Protein AF-A0A523KCL7-F1 (afdb_monomer)

Mean predicted aligned error: 5.15 Å

Secondary structure (DSSP, 8-state):
-HHHHHHHHHHHTT--HHHHHHHHHHHHHHHHHHHHHHHHHHHHH-

Sequence (46 aa):
FAGAVIPMGLNRYGIDPAIAGGVLLTTVTDVVGFMTFLGLAALFLV

pLDDT: mean 87.09, std 7.3, range [65.06, 95.94]

Structure (mmCIF, N/CA/C/O backbone):
data_AF-A0A523KCL7-F1
#
_entry.id   AF-A0A523KCL7-F1
#
loop_
_atom_site.group_PDB
_atom_site.id
_atom_site.type_symbol
_atom_site.label_atom_id
_atom_site.label_alt_id
_atom_site.label_comp_id
_atom_site.label_asym_id
_ato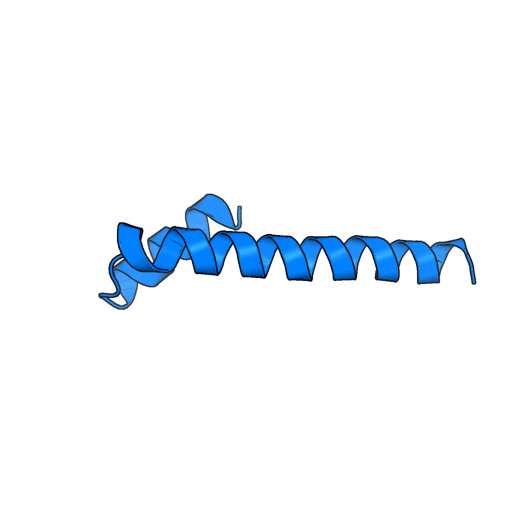m_site.label_entity_id
_atom_site.label_seq_id
_atom_site.pdbx_PDB_ins_code
_atom_site.Cartn_x
_atom_site.Cartn_y
_atom_site.Cartn_z
_atom_site.occupancy
_atom_site.B_iso_or_equiv
_atom_site.auth_seq_id
_atom_site.auth_comp_id
_atom_site.auth_asym_id
_atom_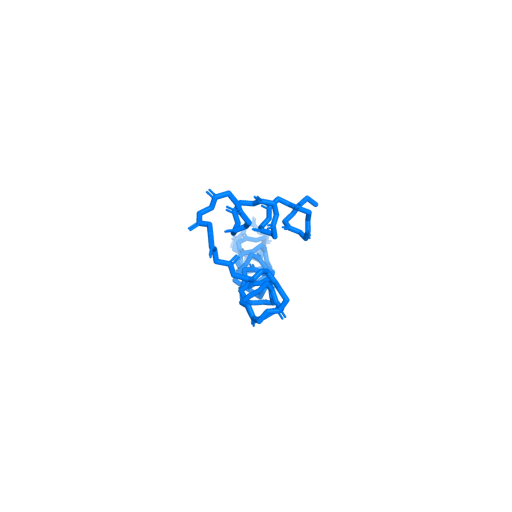site.auth_atom_id
_atom_site.pdbx_PDB_model_num
ATOM 1 N N . PHE A 1 1 ? -5.955 7.476 -2.070 1.00 73.38 1 PHE A N 1
ATOM 2 C CA . PHE A 1 1 ? -6.999 6.432 -1.961 1.00 73.38 1 PHE A CA 1
ATOM 3 C C . PHE A 1 1 ? -6.678 5.370 -0.911 1.00 73.38 1 PHE A C 1
ATOM 5 O O . PHE A 1 1 ? -7.497 5.192 -0.019 1.00 73.38 1 PHE A O 1
ATOM 12 N N . ALA A 1 2 ? -5.503 4.7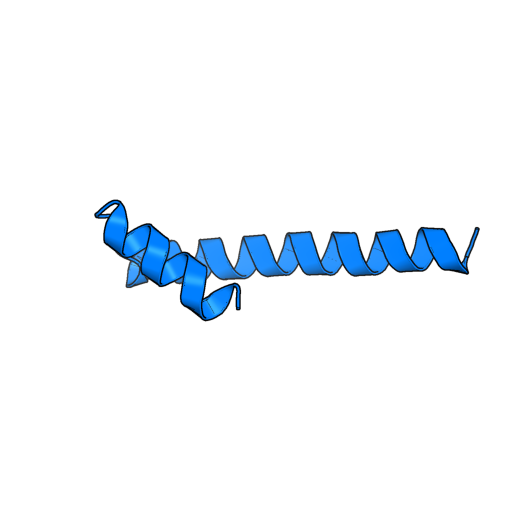26 -0.940 1.00 76.44 2 ALA A N 1
ATOM 13 C CA . ALA A 1 2 ? -5.114 3.710 0.053 1.00 76.44 2 ALA A CA 1
ATOM 14 C C . ALA A 1 2 ? -5.277 4.172 1.520 1.00 76.44 2 ALA A C 1
ATOM 16 O O . ALA A 1 2 ? -5.891 3.470 2.314 1.00 76.44 2 ALA A O 1
ATOM 17 N N . GLY A 1 3 ? -4.860 5.403 1.842 1.00 79.50 3 GLY A N 1
ATOM 18 C CA . GLY A 1 3 ? -4.981 5.982 3.191 1.00 79.50 3 GLY A CA 1
ATOM 19 C C . GLY A 1 3 ? -6.401 6.176 3.729 1.00 79.50 3 GLY A C 1
ATOM 20 O O . GLY A 1 3 ? -6.568 6.283 4.933 1.00 79.50 3 GLY A O 1
ATOM 21 N N . ALA A 1 4 ? -7.425 6.187 2.872 1.00 81.12 4 ALA A N 1
ATOM 22 C CA . ALA A 1 4 ? -8.822 6.260 3.307 1.00 81.12 4 ALA A CA 1
ATOM 23 C C . ALA A 1 4 ? -9.485 4.874 3.278 1.00 81.12 4 ALA A C 1
ATOM 25 O O . ALA A 1 4 ? -10.220 4.505 4.189 1.00 81.12 4 ALA A O 1
ATOM 26 N N . VAL A 1 5 ? -9.201 4.083 2.240 1.00 85.81 5 VAL A N 1
ATOM 27 C CA . VAL A 1 5 ? -9.854 2.787 2.005 1.00 85.81 5 VAL A CA 1
ATOM 28 C C . VAL A 1 5 ? -9.376 1.714 2.986 1.00 85.81 5 VAL A C 1
ATOM 30 O O . VAL A 1 5 ? -10.197 0.937 3.466 1.00 85.81 5 VAL A O 1
ATOM 33 N N . ILE A 1 6 ? -8.085 1.691 3.332 1.00 85.00 6 ILE A N 1
ATOM 34 C CA . ILE A 1 6 ? -7.510 0.710 4.267 1.00 85.00 6 ILE A CA 1
ATOM 35 C C . ILE A 1 6 ? -8.134 0.826 5.671 1.00 85.00 6 ILE A C 1
ATOM 37 O O . ILE A 1 6 ? -8.674 -0.172 6.149 1.00 85.00 6 ILE A O 1
ATOM 41 N N . PRO A 1 7 ? -8.154 2.007 6.323 1.00 82.75 7 PRO A N 1
ATOM 42 C CA . PRO A 1 7 ? -8.778 2.141 7.641 1.00 82.75 7 PRO A CA 1
ATOM 43 C C . PRO A 1 7 ? -10.299 1.931 7.621 1.00 82.75 7 PRO A C 1
ATOM 45 O O . PRO A 1 7 ? -10.835 1.326 8.549 1.00 82.75 7 PRO A O 1
ATOM 48 N N . MET A 1 8 ? -11.003 2.348 6.559 1.00 84.62 8 MET A N 1
ATOM 49 C CA . MET A 1 8 ? -12.440 2.061 6.409 1.00 84.62 8 MET A CA 1
ATOM 50 C C . MET A 1 8 ? -12.725 0.557 6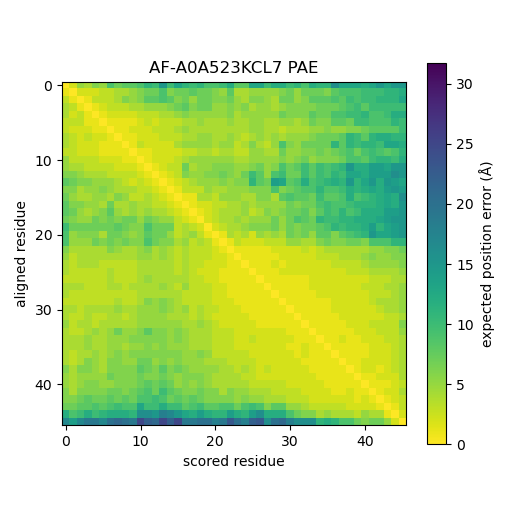.260 1.00 84.62 8 MET A C 1
ATOM 52 O O . MET A 1 8 ? -13.714 0.064 6.804 1.00 84.62 8 MET A O 1
ATOM 56 N N . GLY A 1 9 ? -11.860 -0.176 5.552 1.00 84.94 9 GLY A N 1
ATOM 57 C CA . GLY A 1 9 ? -11.939 -1.630 5.422 1.00 84.94 9 GLY A CA 1
ATOM 58 C C . GLY A 1 9 ? -11.672 -2.342 6.747 1.00 84.94 9 GLY A C 1
ATOM 59 O O . GLY A 1 9 ? -12.472 -3.180 7.153 1.00 84.94 9 GLY A O 1
ATOM 60 N N . LEU A 1 10 ? -10.606 -1.959 7.457 1.00 83.88 10 LEU A N 1
ATOM 61 C CA . LEU A 1 10 ? -10.260 -2.502 8.779 1.00 83.88 10 LEU A CA 1
ATOM 62 C C . LEU A 1 10 ? -11.402 -2.341 9.785 1.00 83.88 10 LEU A C 1
ATOM 64 O O . LEU A 1 10 ? -11.803 -3.319 10.416 1.00 83.88 10 LEU A O 1
ATOM 68 N N . ASN A 1 11 ? -11.991 -1.143 9.847 1.00 82.31 11 ASN A N 1
ATOM 69 C CA . ASN A 1 11 ? -13.125 -0.864 10.725 1.00 82.31 11 ASN A CA 1
ATOM 70 C C . ASN A 1 11 ? -14.340 -1.755 10.397 1.00 82.31 11 ASN A C 1
ATOM 72 O O . ASN A 1 11 ? -15.064 -2.190 11.288 1.00 82.31 11 ASN A O 1
ATOM 76 N N . ARG A 1 12 ? -14.546 -2.099 9.117 1.00 82.62 12 ARG A N 1
ATOM 77 C CA . ARG A 1 12 ? -15.636 -2.993 8.695 1.00 82.62 12 ARG A CA 1
ATOM 78 C C . ARG A 1 12 ? -15.406 -4.459 9.076 1.00 82.62 12 ARG A C 1
ATOM 80 O O . ARG A 1 12 ? -16.379 -5.189 9.234 1.00 82.62 12 ARG A O 1
ATOM 87 N N . TYR A 1 13 ? -14.153 -4.870 9.257 1.00 84.25 13 TYR A N 1
ATOM 88 C CA . TYR 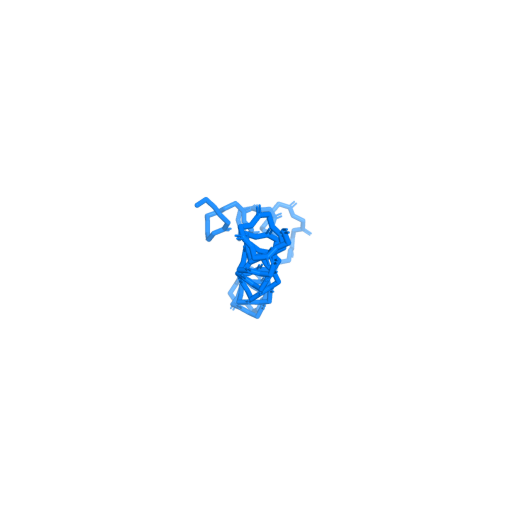A 1 13 ? -13.782 -6.193 9.771 1.00 84.25 13 TYR A CA 1
ATOM 89 C C . TYR A 1 13 ? -13.646 -6.233 11.305 1.00 84.25 13 TYR A C 1
ATOM 91 O O . TYR A 1 13 ? -13.264 -7.264 11.851 1.00 84.25 13 TYR A O 1
ATOM 99 N N . GLY A 1 14 ? -13.965 -5.136 12.008 1.00 80.62 14 GLY A N 1
ATOM 100 C CA . GLY A 1 14 ? -13.855 -5.043 13.468 1.00 80.62 14 GLY A CA 1
ATOM 101 C C . GLY A 1 14 ? -12.415 -4.942 13.984 1.00 80.62 14 GLY A C 1
ATOM 102 O O . GLY A 1 14 ? -12.177 -5.125 15.175 1.00 80.62 14 GLY A O 1
ATOM 103 N N . ILE A 1 15 ? -11.452 -4.667 13.101 1.00 81.12 15 ILE A N 1
ATOM 104 C CA . ILE A 1 15 ? -10.044 -4.471 13.449 1.00 81.12 15 ILE A CA 1
ATOM 105 C C . ILE A 1 15 ? -9.830 -2.982 13.696 1.00 81.12 15 ILE A C 1
ATOM 107 O O . ILE A 1 15 ? -10.172 -2.166 12.841 1.00 81.12 15 ILE A O 1
ATOM 111 N N . ASP A 1 16 ? -9.232 -2.634 14.834 1.00 84.00 16 ASP A N 1
ATOM 112 C CA . ASP A 1 16 ? -8.993 -1.242 15.208 1.00 84.00 16 ASP A CA 1
ATOM 113 C C . ASP A 1 16 ? -8.015 -0.560 14.221 1.00 84.00 16 ASP A C 1
ATOM 115 O O . ASP A 1 16 ? -6.817 -0.885 14.192 1.00 84.00 16 ASP A O 1
ATOM 119 N N . PRO A 1 17 ? -8.494 0.387 13.389 1.00 78.31 17 PRO A N 1
ATOM 120 C CA . PRO A 1 17 ? -7.658 1.074 12.417 1.00 78.31 17 PRO A CA 1
ATOM 121 C C . PRO A 1 17 ? -6.597 1.964 13.072 1.00 78.31 17 PRO A C 1
ATOM 123 O O . PRO A 1 17 ? -5.611 2.280 12.409 1.00 78.31 17 PRO A O 1
ATOM 126 N N . ALA A 1 18 ? -6.733 2.343 14.347 1.00 80.19 18 ALA A N 1
ATOM 127 C CA . ALA A 1 18 ? -5.707 3.123 15.038 1.00 80.19 18 ALA A CA 1
ATOM 128 C C . ALA A 1 18 ? -4.432 2.303 15.301 1.00 80.19 18 ALA A C 1
ATOM 130 O O . ALA A 1 18 ? -3.327 2.835 15.224 1.00 80.19 18 ALA A O 1
ATOM 131 N N . ILE A 1 19 ? -4.580 1.001 15.564 1.00 77.69 19 ILE A N 1
ATOM 132 C CA . ILE A 1 19 ? -3.462 0.097 15.873 1.00 77.69 19 ILE A CA 1
ATO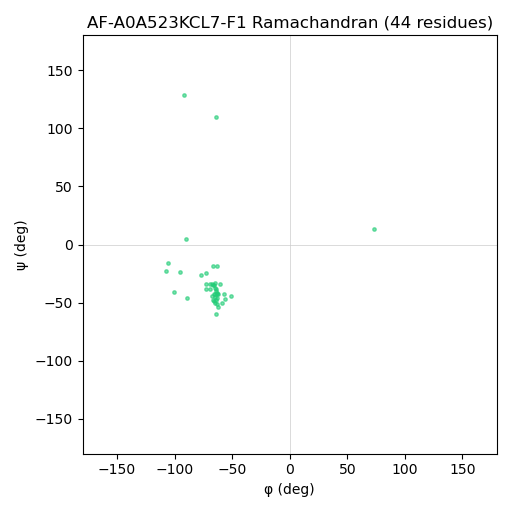M 133 C C . ILE A 1 19 ? -2.895 -0.512 14.590 1.00 77.69 19 ILE A C 1
ATOM 135 O O . ILE A 1 19 ? -1.683 -0.537 14.385 1.00 77.69 19 ILE A O 1
ATOM 139 N N . ALA A 1 20 ? -3.770 -0.993 13.706 1.00 76.19 20 ALA A N 1
ATOM 140 C CA . ALA A 1 20 ? -3.347 -1.717 12.512 1.00 76.19 20 ALA A CA 1
ATOM 141 C C . ALA A 1 20 ? -3.239 -0.820 11.268 1.00 76.19 20 ALA A C 1
ATOM 143 O O . ALA A 1 20 ? -2.468 -1.126 10.362 1.00 76.19 20 ALA A O 1
ATOM 144 N N . GLY A 1 21 ? -3.945 0.311 11.211 1.00 83.00 21 GLY A N 1
ATOM 145 C CA . GLY A 1 21 ? -3.981 1.164 10.022 1.00 83.00 21 GLY A CA 1
ATOM 146 C C . GLY A 1 21 ? -2.647 1.830 9.698 1.00 83.00 21 GLY A C 1
ATOM 147 O O . GLY A 1 21 ? -2.330 1.949 8.524 1.00 83.00 21 GLY A O 1
ATOM 148 N N . GLY A 1 22 ? -1.844 2.208 10.699 1.00 86.62 22 GLY A N 1
ATOM 149 C CA . GLY A 1 22 ? -0.544 2.854 10.481 1.00 86.62 22 GLY A CA 1
ATOM 150 C C . GLY A 1 22 ? 0.457 1.945 9.765 1.00 86.62 22 GLY A C 1
ATOM 151 O O . GLY A 1 22 ? 0.883 2.251 8.656 1.00 86.62 22 GLY A O 1
ATOM 152 N N . VAL A 1 23 ? 0.775 0.795 10.367 1.00 88.81 23 VAL A N 1
ATOM 153 C CA . VAL A 1 23 ? 1.727 -0.184 9.805 1.00 88.81 23 VAL A CA 1
ATOM 154 C C . VAL A 1 2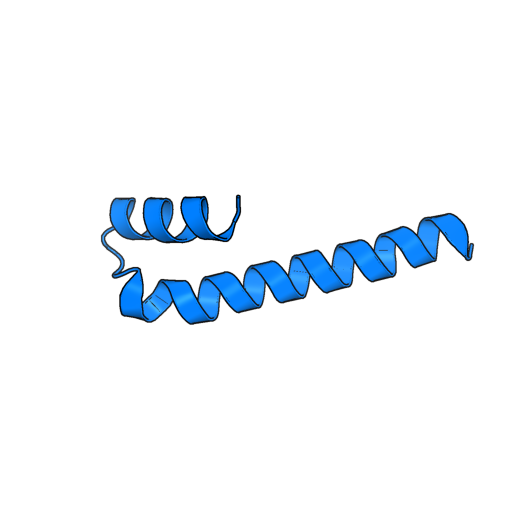3 ? 1.214 -0.773 8.487 1.00 88.81 23 VAL A C 1
ATOM 156 O O . VAL A 1 23 ? 1.971 -0.960 7.535 1.00 88.81 23 VAL A O 1
ATOM 159 N N . LEU A 1 24 ? -0.085 -1.059 8.395 1.00 88.19 24 LEU A N 1
ATOM 160 C CA . LEU A 1 24 ? -0.670 -1.658 7.195 1.00 88.19 24 LEU A CA 1
ATOM 161 C C . LEU A 1 24 ? -0.752 -0.642 6.045 1.00 88.19 24 LEU A C 1
ATOM 163 O O . LEU A 1 24 ? -0.526 -0.996 4.892 1.00 88.19 24 LEU A O 1
ATOM 167 N N . LEU A 1 25 ? -0.986 0.640 6.341 1.00 89.62 25 LEU A N 1
ATOM 168 C CA . LEU A 1 25 ? -0.896 1.699 5.339 1.00 89.62 25 LEU A CA 1
ATOM 169 C C . LEU A 1 25 ? 0.535 1.859 4.828 1.00 89.62 25 LEU A C 1
ATOM 171 O O . LEU A 1 25 ? 0.726 1.847 3.615 1.00 89.62 25 LEU A O 1
ATOM 175 N N . THR A 1 26 ? 1.522 1.984 5.720 1.00 91.19 26 THR A N 1
ATOM 176 C CA . THR A 1 26 ? 2.914 2.219 5.309 1.00 91.19 26 THR A CA 1
ATOM 177 C C . THR A 1 26 ? 3.464 1.053 4.499 1.00 91.19 26 THR A C 1
ATOM 179 O O . THR A 1 26 ? 4.050 1.269 3.447 1.00 91.19 26 THR A O 1
ATOM 182 N N . THR A 1 27 ? 3.179 -0.189 4.897 1.00 92.75 27 THR A N 1
ATOM 183 C CA . THR A 1 27 ? 3.597 -1.381 4.136 1.00 92.75 27 THR A CA 1
ATOM 184 C C . THR A 1 27 ? 2.979 -1.439 2.740 1.00 92.75 27 THR A C 1
ATOM 186 O O . THR A 1 27 ? 3.676 -1.727 1.768 1.00 92.75 27 THR A O 1
ATOM 189 N N . VAL A 1 28 ? 1.686 -1.127 2.601 1.00 91.81 28 VAL A N 1
ATOM 190 C CA . VAL A 1 28 ? 1.039 -1.073 1.283 1.00 91.81 28 VAL A CA 1
ATOM 191 C C . VAL A 1 28 ? 1.640 0.046 0.435 1.00 91.81 28 VAL A C 1
ATOM 193 O O . VAL A 1 28 ? 1.904 -0.168 -0.749 1.00 91.81 28 VAL A O 1
ATOM 196 N N . THR A 1 29 ? 1.884 1.226 1.012 1.00 91.75 29 THR A N 1
ATOM 197 C CA . THR A 1 29 ? 2.502 2.328 0.264 1.00 91.75 29 THR A CA 1
ATOM 198 C C . THR A 1 29 ? 3.947 2.026 -0.118 1.00 91.75 29 THR A C 1
ATOM 200 O O . THR A 1 29 ? 4.344 2.399 -1.219 1.00 91.75 29 THR A O 1
ATOM 203 N N . ASP A 1 30 ? 4.695 1.301 0.716 1.00 94.31 30 ASP A N 1
ATOM 204 C CA . ASP A 1 30 ? 6.066 0.873 0.426 1.00 94.31 30 ASP A CA 1
ATOM 205 C C . ASP A 1 30 ? 6.097 -0.122 -0.741 1.00 94.31 30 ASP A C 1
ATOM 207 O O . ASP A 1 30 ? 6.841 0.072 -1.702 1.00 94.31 30 ASP A O 1
ATOM 211 N N . VAL A 1 31 ? 5.244 -1.154 -0.719 1.00 95.56 31 VAL A N 1
ATOM 212 C CA . VAL A 1 31 ? 5.170 -2.160 -1.795 1.00 95.56 31 VAL A CA 1
ATOM 213 C C . VAL A 1 31 ? 4.717 -1.532 -3.108 1.00 95.56 31 VAL A C 1
ATOM 215 O O . VAL A 1 31 ? 5.336 -1.764 -4.148 1.00 95.56 31 VAL A O 1
ATOM 218 N N . VAL A 1 32 ? 3.655 -0.722 -3.080 1.00 95.19 32 VAL A N 1
ATOM 219 C CA . VAL A 1 32 ? 3.170 -0.029 -4.280 1.00 95.19 32 VAL A CA 1
ATOM 220 C C . VAL A 1 32 ? 4.235 0.939 -4.787 1.00 95.19 32 VAL A C 1
ATOM 222 O O . VAL A 1 32 ? 4.494 0.961 -5.987 1.00 95.19 32 VAL A O 1
ATOM 225 N N . GLY A 1 33 ? 4.896 1.689 -3.904 1.00 93.75 33 GLY A N 1
ATOM 226 C CA . GLY A 1 33 ? 5.978 2.602 -4.266 1.00 93.75 33 GLY A CA 1
ATOM 227 C C . GLY A 1 33 ? 7.13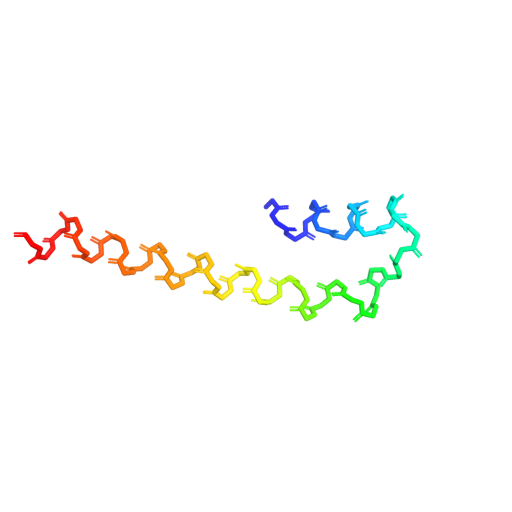4 1.886 -4.963 1.00 93.75 33 GLY A C 1
ATOM 228 O O . GLY A 1 33 ? 7.517 2.275 -6.068 1.00 93.75 33 GLY A O 1
ATOM 229 N N . PHE A 1 34 ? 7.628 0.792 -4.379 1.00 95.62 34 PHE A N 1
ATOM 230 C CA . PHE A 1 34 ? 8.697 -0.011 -4.976 1.00 95.62 34 PHE A CA 1
ATOM 231 C C . PHE A 1 34 ? 8.287 -0.650 -6.301 1.00 95.62 34 PHE A C 1
ATOM 233 O O . PHE A 1 34 ? 9.037 -0.564 -7.271 1.00 95.62 34 PHE A O 1
ATOM 240 N N . MET A 1 35 ? 7.102 -1.261 -6.374 1.00 95.94 35 MET A N 1
ATOM 241 C CA . MET A 1 35 ? 6.615 -1.888 -7.607 1.00 95.94 35 MET A CA 1
ATOM 242 C C . MET A 1 35 ? 6.406 -0.867 -8.722 1.00 95.94 35 MET A C 1
ATOM 244 O O . MET A 1 35 ? 6.740 -1.141 -9.870 1.00 95.94 35 MET A O 1
ATOM 248 N N . THR A 1 36 ? 5.906 0.324 -8.394 1.00 95.94 36 THR A N 1
ATOM 249 C CA . THR A 1 36 ? 5.728 1.395 -9.381 1.00 95.94 36 THR A CA 1
ATOM 250 C C . THR A 1 36 ? 7.084 1.900 -9.868 1.00 95.94 36 THR A C 1
ATOM 252 O O . THR A 1 36 ? 7.281 2.044 -11.070 1.00 95.94 36 THR A O 1
ATOM 255 N N . PHE A 1 37 ? 8.045 2.108 -8.965 1.00 95.12 37 PHE A N 1
ATOM 256 C CA . PHE A 1 37 ? 9.391 2.552 -9.327 1.00 95.12 37 PHE A CA 1
ATOM 257 C C . PHE A 1 37 ? 10.130 1.528 -10.200 1.00 95.12 37 PHE A C 1
ATOM 259 O O . PHE A 1 37 ? 10.608 1.871 -11.278 1.00 95.12 37 PHE A O 1
ATOM 266 N N . LEU A 1 38 ? 10.184 0.264 -9.771 1.00 95.06 38 LEU A N 1
ATOM 267 C CA . LEU A 1 38 ? 10.868 -0.805 -10.503 1.00 95.06 38 LEU A CA 1
ATOM 268 C C . LEU A 1 38 ? 10.140 -1.171 -11.799 1.00 95.06 38 LEU A C 1
ATOM 270 O O . LEU A 1 38 ? 10.790 -1.420 -12.807 1.00 95.06 38 LEU A O 1
ATOM 274 N N . GLY A 1 39 ? 8.807 -1.176 -11.795 1.00 94.62 39 GLY A N 1
ATOM 275 C CA . 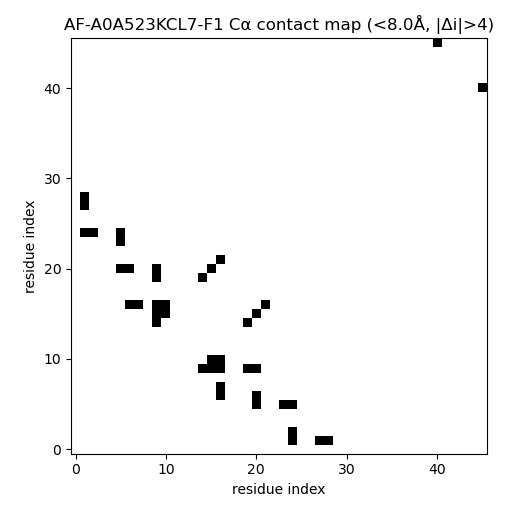GLY A 1 39 ? 8.002 -1.437 -12.987 1.00 94.62 39 GLY A CA 1
ATOM 276 C C . GLY A 1 39 ? 8.168 -0.349 -14.046 1.00 94.62 39 GLY A C 1
ATOM 277 O O . GLY A 1 39 ? 8.344 -0.662 -15.220 1.00 94.62 39 GLY A O 1
ATOM 278 N N . LEU A 1 40 ? 8.190 0.925 -13.641 1.00 95.69 40 LEU A N 1
ATOM 279 C CA . LEU A 1 40 ? 8.515 2.025 -14.551 1.00 95.69 40 LEU A CA 1
ATOM 280 C C . LEU A 1 40 ? 9.966 1.925 -15.034 1.00 95.69 40 LEU A C 1
ATOM 282 O O . LEU A 1 40 ? 10.205 2.026 -16.232 1.00 95.69 40 LEU A O 1
ATOM 286 N N . ALA A 1 41 ? 10.928 1.663 -14.148 1.00 95.44 41 ALA A N 1
ATOM 287 C CA . ALA A 1 41 ? 12.319 1.467 -14.553 1.00 95.44 41 ALA A CA 1
ATOM 288 C C . ALA A 1 41 ? 12.458 0.332 -15.582 1.00 95.44 41 ALA A C 1
ATOM 290 O O . ALA A 1 41 ? 13.133 0.507 -16.587 1.00 95.44 41 ALA A O 1
ATOM 291 N N . ALA A 1 42 ? 11.767 -0.791 -15.390 1.00 93.94 42 ALA A N 1
ATOM 292 C CA . ALA A 1 42 ? 11.766 -1.895 -16.344 1.00 93.94 42 ALA A CA 1
ATOM 293 C C . ALA A 1 42 ? 11.124 -1.528 -17.693 1.00 93.94 42 ALA A C 1
ATOM 295 O O . ALA A 1 42 ? 11.566 -2.033 -18.711 1.00 93.94 42 ALA A O 1
ATOM 296 N N . LEU A 1 43 ? 10.108 -0.659 -17.724 1.00 94.50 43 LEU A N 1
ATOM 297 C CA . LEU A 1 43 ? 9.467 -0.223 -18.973 1.00 94.50 43 LEU A CA 1
ATOM 298 C C . LEU A 1 43 ? 10.278 0.816 -19.762 1.00 94.50 43 LEU A C 1
ATOM 300 O O . LEU A 1 43 ? 10.083 0.929 -20.967 1.00 94.50 43 LEU A O 1
ATOM 304 N N . PHE A 1 44 ? 11.119 1.609 -19.090 1.00 93.12 44 PHE A N 1
ATOM 305 C CA . PHE A 1 44 ? 11.862 2.717 -19.709 1.00 93.12 44 PHE A CA 1
ATOM 306 C C . PHE A 1 44 ? 13.368 2.457 -19.879 1.00 93.12 44 PHE A C 1
ATOM 308 O O . PHE A 1 44 ? 14.004 3.144 -20.676 1.00 93.12 44 PHE A O 1
ATOM 315 N N . LEU A 1 45 ? 13.955 1.544 -19.099 1.00 88.75 45 LEU A N 1
ATOM 316 C CA . LEU A 1 45 ? 15.397 1.252 -19.077 1.00 88.75 45 LEU A CA 1
ATOM 317 C C . LEU A 1 45 ? 15.737 -0.079 -19.779 1.00 88.75 45 LEU A C 1
ATOM 319 O O . LEU A 1 45 ? 16.899 -0.297 -20.117 1.00 88.75 45 LEU A O 1
ATOM 323 N N . VAL A 1 46 ? 14.747 -0.949 -20.013 1.00 65.06 46 VAL A N 1
ATOM 324 C CA . VAL A 1 46 ? 14.844 -2.067 -20.976 1.00 65.06 46 VAL A CA 1
ATOM 325 C C . VAL A 1 46 ? 14.478 -1.552 -22.359 1.00 65.06 46 VAL A C 1
ATOM 327 O O . VAL A 1 46 ? 15.218 -1.889 -23.308 1.00 65.06 46 VAL A O 1
#

Solvent-accessible surface area (backbone atoms only — not comparable to full-atom values): 2637 Å² total; per-residue (Å²): 107,66,84,58,50,52,34,55,50,31,50,75,72,73,41,62,33,85,75,50,29,57,63,54,44,51,52,51,52,49,52,51,50,51,51,51,52,53,49,48,46,52,72,72,73,106

Radius of gyration: 14.0 Å; Cα contacts (8 Å, |Δi|>4): 21; chains: 1; bounding box: 31×13×37 Å

Foldseek 3Di:
DLLVVVCVVCVVVVHHCVVVVPVVSVVVCVVCVVCVVVVVCVVPVD